Protein AF-A0ABF7PYY2-F1 (afdb_monomer)

Structure (mmCIF, N/CA/C/O backbone):
data_AF-A0ABF7PYY2-F1
#
_entry.id   AF-A0ABF7PYY2-F1
#
loop_
_atom_site.group_PDB
_atom_site.id
_atom_site.type_symbol
_atom_site.label_atom_id
_atom_site.label_alt_id
_atom_site.label_comp_id
_atom_site.label_asym_id
_atom_site.label_entity_id
_atom_site.label_seq_id
_atom_site.pdbx_PDB_ins_code
_atom_site.Cartn_x
_atom_site.Cartn_y
_atom_site.Cartn_z
_atom_site.occupancy
_atom_site.B_iso_or_equiv
_atom_site.auth_seq_id
_atom_site.auth_comp_id
_atom_site.auth_asym_id
_atom_site.auth_atom_id
_atom_site.pdbx_PDB_model_num
ATOM 1 N N . MET A 1 1 ? -4.470 -19.745 19.255 1.00 41.16 1 MET A N 1
ATOM 2 C CA . MET A 1 1 ? -4.415 -18.275 19.380 1.00 41.16 1 MET A CA 1
ATOM 3 C C . MET A 1 1 ? -3.269 -17.825 18.497 1.00 41.16 1 MET A C 1
ATOM 5 O O . MET A 1 1 ? -2.130 -18.033 18.883 1.00 41.16 1 MET A O 1
ATOM 9 N N . THR A 1 2 ? -3.552 -17.347 17.286 1.00 31.78 2 THR A N 1
ATOM 10 C CA . THR A 1 2 ? -2.499 -16.975 16.330 1.00 31.78 2 THR A CA 1
ATOM 11 C C . THR A 1 2 ? -2.766 -15.550 15.881 1.00 31.78 2 THR A C 1
ATOM 13 O O . THR A 1 2 ? -3.774 -15.262 15.242 1.00 31.78 2 THR A O 1
ATOM 16 N N . THR A 1 3 ? -1.901 -14.663 16.354 1.00 38.28 3 THR A N 1
ATOM 17 C CA . THR A 1 3 ? -1.948 -13.212 16.202 1.00 38.28 3 THR A CA 1
ATOM 18 C C . THR A 1 3 ? -1.773 -12.819 14.734 1.00 38.28 3 THR A C 1
ATOM 20 O O . THR A 1 3 ? -0.879 -13.311 14.055 1.00 38.28 3 THR A O 1
ATOM 23 N N . ALA A 1 4 ? -2.613 -11.903 14.249 1.00 41.19 4 ALA A N 1
ATOM 24 C CA . ALA A 1 4 ? -2.675 -11.423 12.864 1.00 41.19 4 ALA A CA 1
ATOM 25 C C . ALA A 1 4 ? -1.480 -10.543 12.417 1.00 41.19 4 ALA A C 1
ATOM 27 O O . ALA A 1 4 ? -1.579 -9.831 11.421 1.00 41.19 4 ALA A O 1
ATOM 28 N N . ALA A 1 5 ? -0.356 -10.574 13.140 1.00 40.62 5 ALA A N 1
ATOM 29 C CA . ALA A 1 5 ? 0.822 -9.752 12.857 1.00 40.62 5 ALA A CA 1
ATOM 30 C C . ALA A 1 5 ? 1.816 -10.414 11.877 1.00 40.62 5 ALA A C 1
ATOM 32 O O . ALA A 1 5 ? 2.652 -9.725 11.300 1.00 40.62 5 ALA A O 1
ATOM 33 N N . ASP A 1 6 ? 1.686 -11.718 11.615 1.00 36.38 6 ASP A N 1
ATOM 34 C CA . ASP A 1 6 ? 2.607 -12.485 10.757 1.00 36.38 6 ASP A CA 1
ATOM 35 C C . ASP A 1 6 ? 2.188 -12.571 9.275 1.00 36.38 6 ASP A C 1
ATOM 37 O O . ASP A 1 6 ? 2.815 -13.265 8.473 1.00 36.38 6 ASP A O 1
ATOM 41 N N . ALA A 1 7 ? 1.156 -11.837 8.851 1.00 41.00 7 ALA A N 1
ATOM 42 C CA . ALA A 1 7 ? 0.713 -11.833 7.451 1.00 41.00 7 ALA A CA 1
ATOM 43 C C . ALA A 1 7 ? 1.578 -10.954 6.517 1.00 41.00 7 ALA A C 1
ATOM 45 O O . ALA A 1 7 ? 1.282 -10.849 5.328 1.00 41.00 7 ALA A O 1
ATOM 46 N N . ALA A 1 8 ? 2.650 -10.334 7.022 1.00 45.88 8 ALA A N 1
ATOM 47 C CA . ALA A 1 8 ? 3.506 -9.434 6.243 1.00 45.88 8 ALA A CA 1
ATOM 48 C C . ALA A 1 8 ? 4.651 -10.134 5.472 1.00 45.88 8 ALA A C 1
ATOM 50 O O . ALA A 1 8 ? 5.326 -9.480 4.680 1.00 45.88 8 ALA A O 1
ATOM 51 N N . MET A 1 9 ? 4.888 -11.445 5.651 1.00 47.34 9 MET A N 1
ATOM 52 C CA . MET A 1 9 ? 6.114 -12.111 5.157 1.00 47.34 9 MET A CA 1
ATOM 53 C C . MET A 1 9 ? 5.906 -13.228 4.107 1.00 47.34 9 MET A C 1
ATOM 55 O O . MET A 1 9 ? 6.709 -14.158 4.012 1.00 47.34 9 MET A O 1
ATOM 59 N N . LYS A 1 10 ? 4.872 -13.185 3.253 1.00 43.75 10 LYS A N 1
ATOM 60 C CA . LYS A 1 10 ? 4.832 -14.145 2.126 1.00 43.75 10 LYS A CA 1
ATOM 61 C C . LYS A 1 10 ? 4.054 -13.691 0.895 1.00 43.75 10 LYS A C 1
ATOM 63 O O . LYS A 1 10 ? 3.008 -14.244 0.589 1.00 43.75 10 LYS A O 1
ATOM 68 N N . SER A 1 11 ? 4.637 -12.788 0.111 1.00 49.25 11 SER A N 1
ATOM 69 C CA . SER A 1 11 ? 4.244 -12.613 -1.295 1.00 49.25 11 SER A CA 1
ATOM 70 C C . SER A 1 11 ? 5.482 -12.590 -2.199 1.00 49.25 11 SER A C 1
ATOM 72 O O . SER A 1 11 ? 6.152 -11.563 -2.294 1.00 49.25 11 SER A O 1
ATOM 74 N N . PRO A 1 12 ? 5.824 -13.721 -2.847 1.00 62.47 12 PRO A N 1
ATOM 75 C CA . PRO A 1 12 ? 6.955 -13.828 -3.759 1.00 62.47 12 PRO A CA 1
ATOM 76 C C . PRO A 1 12 ? 6.502 -13.530 -5.195 1.00 62.47 12 PRO A C 1
ATOM 78 O O . PRO A 1 12 ? 6.100 -14.448 -5.901 1.00 62.47 12 PRO A O 1
ATOM 81 N N . TRP A 1 13 ? 6.565 -12.280 -5.666 1.00 49.09 13 TRP A N 1
ATOM 82 C CA . TRP A 1 13 ? 6.171 -11.978 -7.053 1.00 49.09 13 TRP A CA 1
ATOM 83 C C . TRP A 1 13 ? 7.196 -11.107 -7.789 1.00 49.09 13 TRP A C 1
ATOM 85 O O . TRP A 1 13 ? 7.188 -9.885 -7.743 1.00 49.09 13 TRP A O 1
ATOM 95 N N . ARG A 1 14 ? 8.118 -11.846 -8.423 1.00 47.41 14 ARG A N 1
ATOM 96 C CA . ARG A 1 14 ? 8.740 -11.652 -9.747 1.00 47.41 14 ARG A CA 1
ATOM 97 C C . ARG A 1 14 ? 9.085 -10.208 -10.158 1.00 47.41 14 ARG A C 1
ATOM 99 O O . ARG A 1 14 ? 8.283 -9.447 -10.678 1.00 47.41 14 ARG A O 1
ATOM 106 N N . VAL A 1 15 ? 10.370 -9.926 -9.984 1.00 48.91 15 VAL A N 1
ATOM 107 C CA . VAL A 1 15 ? 11.161 -8.767 -10.405 1.00 48.91 15 VAL A CA 1
ATOM 108 C C . VAL A 1 15 ? 11.410 -8.827 -11.924 1.00 48.91 15 VAL A C 1
ATOM 110 O O . VAL A 1 15 ? 12.15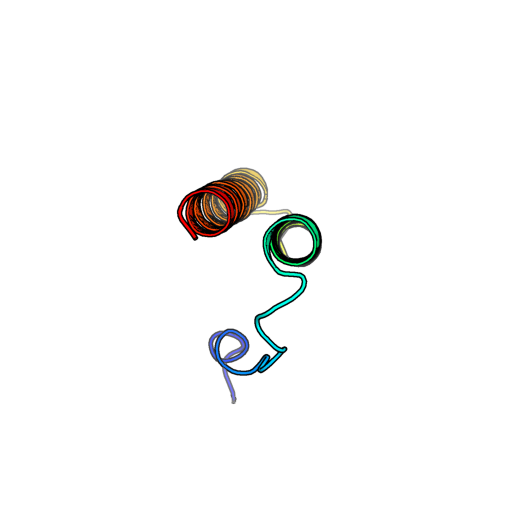4 -9.714 -12.322 1.00 48.91 15 VAL A O 1
ATOM 113 N N . ALA A 1 16 ? 10.806 -7.962 -12.758 1.00 41.12 16 ALA A N 1
ATOM 114 C CA . ALA A 1 16 ? 11.373 -7.546 -14.069 1.00 41.12 16 ALA A CA 1
ATOM 115 C C . ALA A 1 16 ? 10.500 -6.563 -14.894 1.00 41.12 16 ALA A C 1
ATOM 117 O O . ALA A 1 16 ? 11.050 -5.836 -15.712 1.00 41.12 16 ALA A O 1
ATOM 118 N N . GLU A 1 17 ? 9.179 -6.468 -14.681 1.00 48.53 17 GLU A N 1
ATOM 119 C CA . GLU A 1 17 ? 8.303 -5.456 -15.333 1.00 48.53 17 GLU A CA 1
ATOM 120 C C . GLU A 1 17 ? 8.084 -4.236 -14.405 1.00 48.53 17 GLU A C 1
ATOM 122 O O . GLU A 1 17 ? 6.983 -3.796 -14.069 1.00 48.53 17 GLU A O 1
ATOM 127 N N . SER A 1 18 ? 9.197 -3.799 -13.822 1.00 58.34 18 SER A N 1
ATOM 128 C CA . SER A 1 18 ? 9.319 -3.765 -12.362 1.00 58.34 18 SER A CA 1
ATOM 129 C C . SER A 1 18 ? 8.911 -2.464 -11.685 1.00 58.34 18 SER A C 1
ATOM 131 O O . SER A 1 18 ? 8.527 -2.524 -10.527 1.00 58.34 18 SER A O 1
ATOM 133 N N . ALA A 1 19 ? 8.969 -1.305 -12.343 1.00 61.44 19 ALA A N 1
ATOM 134 C CA . ALA A 1 19 ? 8.667 -0.029 -11.684 1.00 61.44 19 ALA A CA 1
ATOM 135 C C . ALA A 1 19 ? 7.157 0.247 -11.631 1.00 61.44 19 ALA A C 1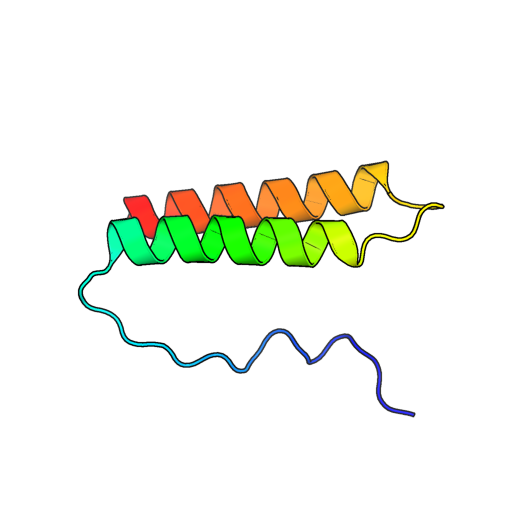
ATOM 137 O O . ALA A 1 19 ? 6.615 0.506 -10.559 1.00 61.44 19 ALA A O 1
ATOM 138 N N . ASN A 1 20 ? 6.454 0.117 -12.763 1.00 71.69 20 ASN A N 1
ATOM 139 C CA . ASN A 1 20 ? 5.005 0.325 -12.819 1.00 71.69 20 ASN A CA 1
ATOM 140 C C . ASN A 1 20 ? 4.253 -0.747 -12.015 1.00 71.69 20 ASN A C 1
ATOM 142 O O . ASN A 1 20 ? 3.391 -0.417 -11.204 1.00 71.69 20 ASN A O 1
ATOM 146 N N . ALA A 1 21 ? 4.644 -2.020 -12.149 1.00 79.62 21 ALA A N 1
ATOM 147 C CA . ALA A 1 21 ? 4.089 -3.098 -11.332 1.00 79.62 21 ALA A CA 1
ATOM 148 C C . ALA A 1 21 ? 4.374 -2.896 -9.830 1.00 79.62 21 ALA A C 1
ATOM 150 O O . ALA A 1 21 ? 3.516 -3.180 -8.996 1.00 79.62 21 ALA A O 1
ATOM 151 N N . CYS A 1 22 ? 5.544 -2.351 -9.473 1.00 82.88 22 CYS A N 1
ATOM 152 C CA . CYS A 1 22 ? 5.870 -2.017 -8.087 1.00 82.88 22 CYS A CA 1
ATOM 153 C C . CYS A 1 22 ? 4.980 -0.885 -7.557 1.00 82.88 22 CYS A C 1
ATOM 155 O O . CYS A 1 22 ? 4.389 -1.050 -6.494 1.00 82.88 22 CYS A O 1
ATOM 157 N N . LEU A 1 23 ? 4.774 0.200 -8.316 1.00 85.38 23 LEU A N 1
ATOM 158 C CA . LEU A 1 23 ? 3.868 1.292 -7.928 1.00 85.38 23 LEU A CA 1
ATOM 159 C C . LEU A 1 23 ? 2.415 0.816 -7.765 1.00 85.38 23 LEU A C 1
ATOM 161 O O . LEU A 1 23 ? 1.769 1.153 -6.770 1.00 85.38 23 LEU A O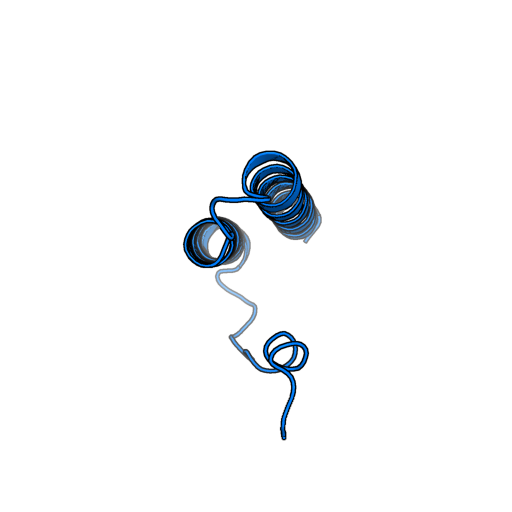 1
ATOM 165 N N . VAL A 1 24 ? 1.918 -0.009 -8.693 1.00 86.50 24 VAL A N 1
ATOM 166 C CA . VAL A 1 24 ? 0.572 -0.608 -8.622 1.00 86.50 24 VAL A CA 1
ATOM 167 C C . VAL A 1 24 ? 0.437 -1.515 -7.395 1.00 86.50 24 VAL A C 1
ATOM 169 O O . VAL A 1 24 ? -0.591 -1.492 -6.713 1.00 86.50 24 VAL A O 1
ATOM 172 N N . ASN A 1 25 ? 1.481 -2.273 -7.058 1.00 83.88 25 ASN A N 1
ATOM 173 C CA . ASN A 1 25 ? 1.496 -3.110 -5.863 1.00 83.88 25 ASN A CA 1
ATOM 174 C C . ASN A 1 25 ? 1.551 -2.278 -4.567 1.00 83.88 25 ASN A C 1
ATOM 176 O O . ASN A 1 25 ? 0.874 -2.622 -3.599 1.00 83.88 25 ASN A O 1
ATOM 180 N N . CYS A 1 26 ? 2.297 -1.168 -4.541 1.00 87.31 26 CYS A N 1
ATOM 181 C CA . CYS A 1 26 ? 2.302 -0.238 -3.406 1.00 87.31 26 CYS A CA 1
ATOM 182 C C . CYS A 1 26 ? 0.911 0.360 -3.171 1.00 87.31 26 CYS A C 1
ATOM 184 O O . CYS A 1 26 ? 0.435 0.374 -2.038 1.00 87.31 26 CYS A O 1
ATOM 186 N N . ALA A 1 27 ? 0.238 0.801 -4.239 1.00 86.31 27 ALA A N 1
ATOM 187 C CA . ALA A 1 27 ? -1.124 1.322 -4.156 1.00 86.31 27 ALA A CA 1
ATOM 188 C C . ALA A 1 27 ? -2.106 0.246 -3.663 1.00 86.31 27 ALA A C 1
ATOM 190 O O . ALA A 1 27 ? -2.900 0.495 -2.760 1.00 86.31 27 ALA A O 1
ATOM 191 N N . SER A 1 28 ? -2.002 -0.975 -4.195 1.00 88.56 28 SER A N 1
ATOM 192 C CA . SER A 1 28 ? -2.859 -2.099 -3.795 1.00 88.56 28 SER A CA 1
ATOM 193 C C . SER A 1 28 ? -2.681 -2.476 -2.318 1.00 88.56 28 SER A C 1
ATOM 195 O O . SER A 1 28 ? -3.668 -2.723 -1.623 1.00 88.56 28 SER A O 1
ATOM 197 N N . GLN A 1 29 ? -1.443 -2.474 -1.809 1.00 85.75 29 GLN A N 1
ATOM 198 C CA . GLN A 1 29 ? -1.158 -2.702 -0.387 1.00 85.75 29 GLN A CA 1
ATOM 199 C C . GLN A 1 29 ? -1.658 -1.560 0.501 1.00 85.75 29 GLN A C 1
ATOM 201 O O . GLN A 1 29 ? -2.223 -1.826 1.560 1.00 85.75 29 GLN A O 1
ATOM 206 N N . ALA A 1 30 ? -1.512 -0.306 0.067 1.00 88.25 30 ALA A N 1
ATOM 207 C CA . ALA A 1 30 ? -2.018 0.850 0.801 1.00 88.25 30 ALA A CA 1
ATOM 208 C C . ALA A 1 30 ? -3.541 0.777 0.969 1.00 88.25 30 ALA A C 1
ATOM 210 O O . ALA A 1 30 ? -4.055 0.946 2.072 1.00 88.25 30 ALA A O 1
ATOM 211 N N . GLU A 1 31 ? -4.267 0.454 -0.100 1.00 88.56 31 GLU A N 1
ATOM 212 C CA . GLU A 1 31 ? -5.725 0.311 -0.059 1.00 88.56 31 GLU A CA 1
ATOM 213 C C . GLU A 1 31 ? -6.164 -0.874 0.812 1.00 88.56 31 GLU A C 1
ATOM 215 O O . GLU A 1 31 ? -7.111 -0.755 1.593 1.00 88.56 31 GLU A O 1
ATOM 220 N N . ALA A 1 32 ? -5.452 -2.004 0.748 1.00 89.12 32 ALA A N 1
ATOM 221 C CA . ALA A 1 32 ? -5.696 -3.131 1.647 1.00 89.12 32 ALA A CA 1
ATOM 222 C C . ALA A 1 32 ? -5.449 -2.757 3.120 1.00 89.12 32 ALA A C 1
ATOM 224 O O . ALA A 1 32 ? -6.257 -3.101 3.983 1.00 89.12 32 ALA A O 1
ATOM 225 N N . CYS A 1 33 ? -4.386 -1.999 3.398 1.00 88.31 33 CYS A N 1
ATOM 226 C CA . CYS A 1 33 ? -4.050 -1.503 4.731 1.00 88.31 33 CYS A CA 1
ATOM 227 C C . CYS A 1 33 ? -5.147 -0.574 5.278 1.00 88.31 33 CYS A C 1
ATOM 229 O O . CYS A 1 33 ? -5.618 -0.756 6.400 1.00 88.31 33 CYS A O 1
ATOM 231 N N . LYS A 1 34 ? -5.650 0.359 4.460 1.00 88.88 34 LYS A N 1
ATOM 232 C CA . LYS A 1 34 ? -6.736 1.269 4.862 1.00 88.88 34 LYS A CA 1
ATOM 233 C C . LYS A 1 34 ? -8.034 0.526 5.191 1.00 88.88 34 LYS A C 1
ATOM 235 O O . LYS A 1 34 ? -8.746 0.928 6.107 1.00 88.88 34 LYS A O 1
ATOM 240 N N . ARG A 1 35 ? -8.342 -0.571 4.484 1.00 90.88 35 ARG A N 1
ATOM 241 C CA . ARG A 1 35 ? -9.553 -1.385 4.724 1.00 90.88 35 ARG A CA 1
ATOM 242 C C . ARG A 1 35 ? -9.555 -2.098 6.072 1.00 90.88 35 ARG A C 1
ATOM 244 O O . ARG A 1 35 ? -10.630 -2.350 6.606 1.00 90.88 35 ARG A O 1
ATOM 251 N N . VAL A 1 36 ? -8.381 -2.433 6.605 1.00 90.12 36 VAL A N 1
ATOM 252 C CA . VAL A 1 36 ? -8.25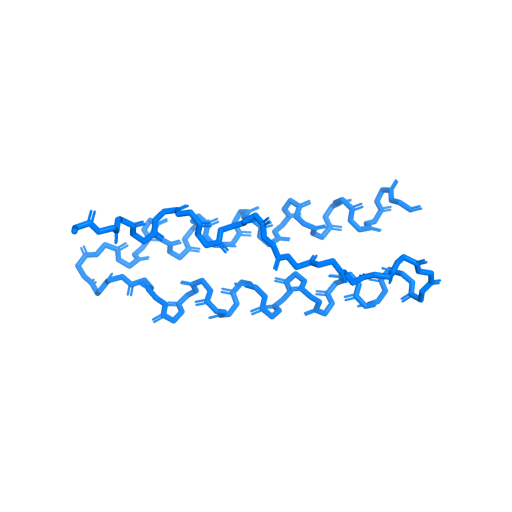5 -3.101 7.910 1.00 90.12 36 VAL A CA 1
ATOM 253 C C . VAL A 1 36 ? -8.099 -2.114 9.067 1.00 90.12 36 VAL A C 1
ATOM 255 O O . VAL A 1 36 ? -8.031 -2.537 10.221 1.00 90.12 36 VAL A O 1
ATOM 258 N N . CYS A 1 37 ? -8.061 -0.805 8.788 1.00 88.06 37 CYS A N 1
ATOM 259 C CA . CYS A 1 37 ? -7.932 0.201 9.829 1.00 88.06 37 CYS A CA 1
ATOM 260 C C . CYS A 1 37 ? -9.175 0.238 10.733 1.00 88.06 37 CYS A C 1
ATOM 262 O O . CYS A 1 37 ? -10.291 0.440 10.246 1.00 88.06 37 CYS A O 1
ATOM 264 N N . PRO A 1 38 ? -9.006 0.100 12.059 1.00 86.94 38 PRO A N 1
ATOM 265 C CA . PRO A 1 38 ? -10.120 0.163 12.995 1.00 86.94 38 PRO A CA 1
ATOM 266 C C . PRO A 1 38 ? -10.686 1.585 13.059 1.00 86.94 38 PRO A C 1
ATOM 268 O O . PRO A 1 38 ? -9.937 2.560 13.104 1.00 86.94 38 PRO A O 1
ATOM 271 N N . SER A 1 39 ? -12.012 1.724 13.126 1.00 86.38 39 SER A N 1
ATOM 272 C CA . SER A 1 39 ? -12.680 3.036 13.127 1.00 86.38 39 SER A CA 1
ATOM 273 C C . SER A 1 39 ? -12.255 3.927 14.300 1.00 86.38 39 SER A C 1
ATOM 275 O O . SER A 1 39 ? -12.106 5.135 14.130 1.00 86.38 39 SER A O 1
ATOM 277 N N . SER A 1 40 ? -11.990 3.324 15.462 1.00 87.81 40 SER A N 1
ATOM 278 C CA . SER A 1 40 ? -11.530 3.990 16.688 1.00 87.81 40 SER A CA 1
ATOM 279 C C . SER A 1 40 ? -10.079 4.487 16.636 1.00 87.81 40 SER A C 1
ATOM 281 O O . SER A 1 40 ? -9.708 5.336 17.440 1.00 87.81 40 SER A O 1
ATOM 283 N N . TYR A 1 41 ? -9.262 3.996 15.699 1.00 84.81 41 TYR A N 1
ATOM 284 C CA . TYR A 1 41 ? -7.855 4.391 15.531 1.00 84.81 41 TYR A CA 1
ATOM 285 C C . TYR A 1 41 ? -7.519 4.628 14.049 1.00 84.81 41 TYR A C 1
ATOM 287 O O . TYR A 1 41 ? -6.417 4.354 13.573 1.00 84.81 41 TYR A O 1
ATOM 295 N N . SER A 1 42 ? -8.507 5.123 13.299 1.00 87.62 42 SER A N 1
ATOM 296 C CA . SER A 1 42 ? -8.431 5.263 11.846 1.00 87.62 42 SER A CA 1
ATOM 297 C C . SER A 1 42 ? -7.387 6.295 11.429 1.00 87.62 42 SER A C 1
ATOM 299 O O . SER A 1 42 ? -6.543 5.977 10.608 1.00 87.62 42 SER A O 1
ATOM 301 N N . GLY A 1 43 ? -7.353 7.483 12.038 1.00 90.88 43 GLY A N 1
ATOM 302 C CA . GLY A 1 43 ? -6.379 8.537 11.705 1.00 90.88 43 GLY A CA 1
ATOM 303 C C . GLY A 1 43 ? -4.910 8.067 11.677 1.00 90.88 43 GLY A C 1
ATOM 304 O O . GLY A 1 43 ? -4.275 8.115 10.622 1.00 90.88 43 GLY A O 1
ATOM 305 N N . PRO A 1 44 ? -4.355 7.579 12.799 1.00 90.94 44 PRO A N 1
ATOM 306 C CA . PRO A 1 44 ? -2.978 7.077 12.847 1.00 90.94 44 PRO A CA 1
ATOM 307 C C . PRO A 1 44 ? -2.757 5.812 12.007 1.00 90.94 44 PRO A C 1
ATOM 309 O O . PRO A 1 44 ? -1.700 5.679 11.395 1.00 90.94 44 PRO A O 1
ATOM 312 N N . CYS A 1 45 ? -3.747 4.919 11.902 1.00 88.69 45 CYS A N 1
ATOM 313 C CA . CYS A 1 45 ? -3.641 3.749 11.027 1.00 88.69 45 CYS A CA 1
ATOM 314 C C . CYS A 1 45 ? -3.529 4.141 9.545 1.00 88.69 45 CYS A C 1
ATOM 316 O O . CYS A 1 45 ? -2.617 3.690 8.854 1.00 88.69 45 CYS A O 1
ATOM 318 N N . LEU A 1 46 ? -4.395 5.044 9.073 1.00 91.19 46 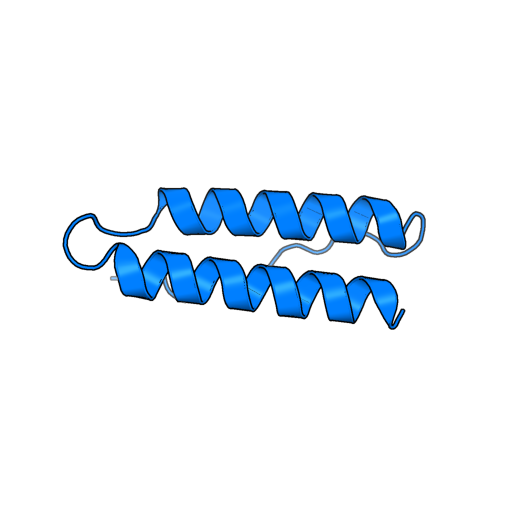LEU A N 1
ATOM 319 C CA . LEU A 1 46 ? -4.371 5.566 7.706 1.00 91.19 46 LEU A CA 1
ATOM 320 C C . LEU A 1 46 ? -3.039 6.270 7.410 1.00 91.19 46 LEU A C 1
ATOM 322 O O . LEU A 1 46 ? -2.465 6.049 6.347 1.00 91.19 46 LEU A O 1
ATOM 326 N N . SER A 1 47 ? -2.517 7.045 8.366 1.00 92.31 47 SER A N 1
ATOM 327 C CA . SER A 1 47 ? -1.201 7.693 8.258 1.00 92.31 47 SER A CA 1
ATOM 328 C C . SER A 1 47 ? -0.055 6.678 8.135 1.00 92.31 47 SER A C 1
ATOM 330 O O . SER A 1 47 ? 0.833 6.833 7.298 1.00 92.31 47 SER A O 1
ATOM 332 N N . SER A 1 48 ? -0.087 5.583 8.902 1.00 90.44 48 SER A N 1
ATOM 333 C CA . SER A 1 48 ? 0.881 4.486 8.759 1.00 90.44 48 SER A CA 1
ATOM 334 C C . SER A 1 48 ? 0.791 3.788 7.399 1.00 90.44 48 SER A C 1
ATOM 336 O O . SER A 1 48 ? 1.829 3.500 6.801 1.00 90.44 48 SER A O 1
ATOM 338 N N . CYS A 1 49 ? -0.422 3.540 6.896 1.00 88.75 49 CYS A N 1
ATOM 339 C CA . CYS A 1 49 ? -0.624 2.958 5.568 1.00 88.75 49 CYS A CA 1
ATOM 340 C C . CYS A 1 49 ? -0.073 3.868 4.460 1.00 88.75 49 CYS A C 1
ATOM 342 O O . CYS A 1 49 ? 0.547 3.379 3.516 1.00 88.75 49 CYS A O 1
ATOM 344 N N . ASP A 1 50 ? -0.265 5.183 4.586 1.00 89.31 50 ASP A N 1
ATOM 345 C CA . ASP A 1 50 ? 0.248 6.159 3.624 1.00 89.31 50 ASP A CA 1
ATOM 346 C C . ASP A 1 50 ? 1.782 6.226 3.656 1.00 89.31 50 ASP A C 1
ATOM 348 O O . ASP A 1 50 ? 2.430 6.076 2.622 1.00 89.31 50 ASP A O 1
ATOM 352 N N . ASN A 1 51 ? 2.383 6.286 4.850 1.00 91.38 51 ASN A N 1
ATOM 353 C CA . ASN A 1 51 ? 3.839 6.234 5.016 1.00 91.38 51 ASN A CA 1
ATOM 354 C C . ASN A 1 51 ? 4.458 4.964 4.408 1.00 91.38 51 ASN A C 1
ATOM 356 O O . ASN A 1 51 ? 5.502 5.027 3.753 1.00 91.38 51 ASN A O 1
ATOM 360 N N . GLN A 1 52 ? 3.813 3.806 4.585 1.00 87.12 52 GLN A N 1
ATOM 361 C CA . GLN A 1 52 ? 4.251 2.553 3.967 1.00 87.12 52 GLN A CA 1
ATOM 362 C C . GLN A 1 52 ? 4.165 2.625 2.433 1.00 87.12 52 GLN A C 1
ATOM 364 O O . GLN A 1 52 ? 5.086 2.175 1.745 1.00 87.12 52 GLN A O 1
ATOM 369 N N . ALA A 1 53 ? 3.103 3.228 1.894 1.00 87.19 53 ALA A N 1
ATOM 370 C CA . ALA A 1 53 ? 2.937 3.441 0.460 1.00 87.19 53 ALA A CA 1
ATOM 371 C C . ALA A 1 53 ? 4.023 4.368 -0.103 1.00 87.19 53 ALA A C 1
ATOM 373 O O . ALA A 1 53 ? 4.651 4.024 -1.104 1.00 87.19 53 ALA A O 1
ATOM 374 N N . GLN A 1 54 ? 4.307 5.487 0.570 1.00 89.06 54 GLN A N 1
ATOM 375 C CA . GLN A 1 54 ? 5.358 6.421 0.167 1.00 89.06 54 GLN A CA 1
ATOM 376 C C . GLN A 1 54 ? 6.739 5.760 0.184 1.00 89.06 54 GLN A C 1
ATOM 378 O O . GLN A 1 54 ? 7.509 5.913 -0.764 1.00 89.06 54 GLN A O 1
ATOM 383 N N . PHE A 1 55 ? 7.053 4.986 1.225 1.00 86.69 55 PHE A N 1
ATOM 384 C CA . PHE A 1 55 ? 8.321 4.258 1.304 1.00 86.69 55 PHE A CA 1
ATOM 385 C C . PHE A 1 55 ? 8.442 3.196 0.203 1.00 86.69 55 PHE A C 1
ATOM 387 O O . PHE A 1 55 ? 9.498 3.038 -0.418 1.00 86.69 55 PHE A O 1
ATOM 394 N N . CYS A 1 56 ? 7.344 2.494 -0.077 1.00 86.06 56 CYS A N 1
ATOM 395 C CA . CYS A 1 56 ? 7.257 1.517 -1.153 1.00 86.06 56 CYS A CA 1
ATOM 396 C C . CYS A 1 56 ? 7.494 2.186 -2.516 1.00 86.06 56 CYS A C 1
ATOM 398 O O . CYS A 1 56 ? 8.369 1.751 -3.261 1.00 86.06 56 CYS A O 1
ATOM 400 N N . GLN A 1 57 ? 6.815 3.301 -2.802 1.00 86.81 57 GLN A N 1
ATOM 401 C CA . GLN A 1 57 ? 6.998 4.071 -4.035 1.00 86.81 57 GLN A CA 1
ATOM 402 C C . GLN A 1 57 ? 8.434 4.578 -4.186 1.00 86.81 57 GLN A C 1
ATOM 404 O O . GLN A 1 57 ? 9.025 4.419 -5.252 1.00 86.81 57 GLN A O 1
ATOM 409 N N . GLN A 1 58 ? 9.023 5.128 -3.121 1.00 88.06 58 GLN A N 1
ATOM 410 C CA . GLN A 1 58 ? 10.425 5.548 -3.126 1.00 88.06 58 GLN A CA 1
ATOM 411 C C . GLN A 1 58 ? 11.354 4.370 -3.430 1.00 88.06 58 GLN A C 1
ATOM 413 O O . GLN A 1 58 ? 12.254 4.498 -4.254 1.00 88.06 58 GLN A O 1
ATOM 418 N N . SER A 1 59 ? 11.104 3.201 -2.842 1.00 83.88 59 SER A N 1
ATOM 419 C CA . SER A 1 59 ? 11.879 1.987 -3.117 1.00 83.88 59 SER A CA 1
ATOM 420 C C . SER A 1 59 ? 11.710 1.491 -4.558 1.00 83.88 59 SER A C 1
ATOM 422 O O . SER A 1 59 ? 12.664 0.966 -5.122 1.00 83.88 59 SER A O 1
ATOM 424 N N . CYS A 1 60 ? 10.536 1.676 -5.172 1.00 83.94 60 CYS A N 1
ATOM 425 C CA . CYS A 1 60 ? 10.309 1.366 -6.588 1.00 83.94 60 CYS A CA 1
ATOM 426 C C . CYS A 1 60 ? 11.057 2.320 -7.525 1.00 83.94 60 CYS A C 1
ATOM 428 O O . CYS A 1 60 ? 11.506 1.892 -8.577 1.00 83.94 60 CYS A O 1
ATOM 430 N N . GLN A 1 61 ? 11.164 3.601 -7.159 1.00 77.50 61 GLN A N 1
ATOM 431 C CA . GLN A 1 61 ? 11.848 4.639 -7.947 1.00 77.50 61 GLN A CA 1
ATOM 432 C C . GLN A 1 61 ? 13.376 4.586 -7.802 1.00 77.50 61 GLN A C 1
ATOM 434 O O . GLN A 1 61 ? 14.103 5.121 -8.632 1.00 77.50 61 GLN A O 1
ATOM 439 N N . ARG A 1 62 ? 13.872 3.987 -6.713 1.00 71.12 62 ARG A N 1
ATOM 440 C CA . ARG 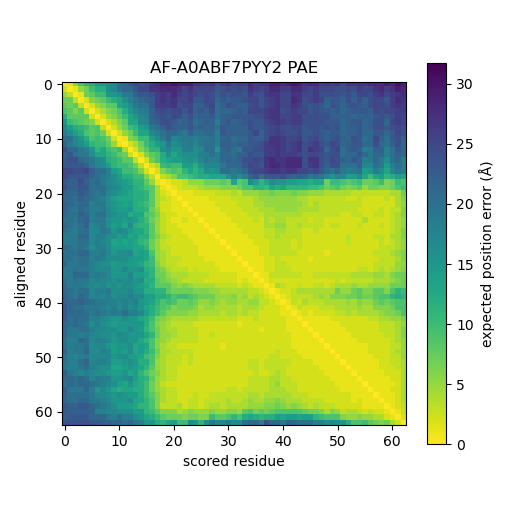A 1 62 ? 15.305 3.789 -6.442 1.00 71.12 62 ARG A CA 1
ATOM 441 C C . ARG A 1 62 ? 15.855 2.475 -7.017 1.00 71.12 62 ARG A C 1
ATOM 443 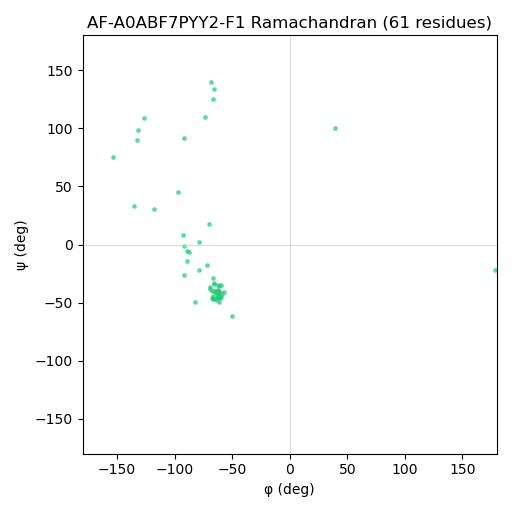O O . ARG 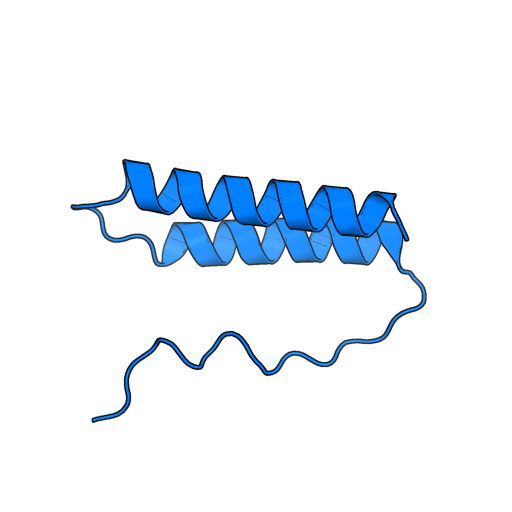A 1 62 ? 17.055 2.246 -6.886 1.00 71.12 62 ARG A O 1
ATOM 450 N N . LYS A 1 63 ? 14.997 1.621 -7.583 1.00 55.28 63 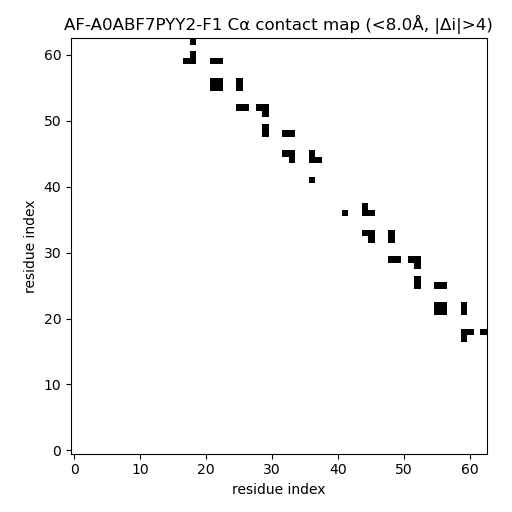LYS A N 1
ATOM 451 C CA . LYS A 1 63 ? 15.348 0.362 -8.259 1.00 55.28 63 LYS A CA 1
ATOM 452 C C . LYS A 1 63 ? 15.391 0.553 -9.765 1.00 55.28 63 LYS A C 1
ATOM 454 O O . LYS A 1 63 ? 16.244 -0.119 -10.378 1.00 55.28 63 LYS A O 1
#

Foldseek 3Di:
DDDPPPPPPDDDDDPDVALVVQLVVLVVQLVVQLVPQDPVRNVVSNVVSVVSSVVSNVVSVVD

Sequence (63 aa):
MTTAADAAMKSPWRVAESANACLVNCASQAEACKRVCPSSYSGPCLSSCDNQAQFCQQSCQRK

Radius of gyration: 13.21 Å; Cα contacts (8 Å, |Δi|>4): 28; chains: 1; bounding box: 28×27×35 Å

Solvent-accessible surface area (backbone atoms only — not comparable to full-atom values): 3833 Å² total; per-residue (Å²): 139,81,75,88,77,71,79,82,80,79,82,93,78,82,88,74,71,50,48,66,54,39,42,54,47,25,52,54,51,27,54,54,45,48,71,69,38,50,83,95,50,31,70,67,42,43,52,52,25,49,55,52,26,54,52,42,40,52,55,33,75,74,104

Mean predicted aligned error: 10.63 Å

pLDDT: mean 73.88, std 19.57, range [31.78, 92.31]

Secondary structure (DSSP, 8-state):
---TTGGGS-----SSSHHHHHHHHHHHHHHHHHHT--GGGHHHHHHHHHHHHHHHHHHHHT-